Protein AF-A0A537YCR5-F1 (afdb_monomer_lite)

Sequence (50 aa):
VEVHPSLGFAEGDPVKVLTRRGEATYPALVVGTIRRDTVFIPYHWAGDRE

Secondary structure (DSSP, 8-state):
-EE-GGG-PPTT-EEEEEETTEEEEEE-EE-TTS-TT--B--S-------

Radius of gyration: 11.21 Å; chains: 1; bounding box: 34×17×26 Å

pLDDT: mean 90.25, std 12.87, range [45.91, 98.06]

Structure (mmCIF, N/CA/C/O backbone):
data_AF-A0A537YCR5-F1
#
_entry.id   AF-A0A537YCR5-F1
#
loop_
_atom_site.group_PDB
_atom_site.id
_atom_site.type_symbol
_atom_site.label_atom_id
_atom_site.label_alt_id
_atom_site.label_comp_id
_atom_site.label_asym_id
_atom_site.label_entity_id
_atom_site.label_seq_id
_atom_site.pdbx_PDB_ins_code
_atom_site.Cartn_x
_atom_site.Cartn_y
_atom_site.Cartn_z
_atom_site.occupancy
_atom_site.B_iso_or_equiv
_atom_site.auth_seq_id
_atom_site.auth_comp_id
_atom_site.auth_asym_id
_atom_site.auth_atom_id
_atom_site.pdbx_PDB_model_num
ATOM 1 N N . VAL A 1 1 ? 3.663 1.434 -1.342 1.00 94.56 1 VAL A N 1
ATOM 2 C CA . VAL A 1 1 ? 2.350 1.289 -2.007 1.00 94.56 1 VAL A CA 1
ATOM 3 C C . VAL A 1 1 ? 1.277 1.559 -0.981 1.00 94.56 1 VAL A C 1
ATOM 5 O O . VAL A 1 1 ? 1.310 0.956 0.081 1.00 94.56 1 VAL A O 1
ATOM 8 N N . GLU A 1 2 ? 0.376 2.492 -1.256 1.00 97.06 2 GLU A N 1
ATOM 9 C CA . GLU A 1 2 ? -0.746 2.751 -0.356 1.00 97.06 2 GLU A CA 1
ATOM 10 C C . GLU A 1 2 ? -1.799 1.656 -0.506 1.00 97.06 2 GLU A C 1
ATOM 12 O O . GLU A 1 2 ? -2.210 1.330 -1.627 1.00 97.06 2 GLU A O 1
ATOM 17 N N . VAL A 1 3 ? -2.213 1.088 0.625 1.00 97.38 3 VAL A N 1
ATOM 18 C CA . VAL A 1 3 ? -3.177 -0.012 0.717 1.00 97.38 3 VAL A CA 1
ATOM 19 C C . VAL A 1 3 ? -4.173 0.243 1.846 1.00 97.38 3 VAL A C 1
ATOM 21 O O . VAL A 1 3 ? -3.833 0.809 2.885 1.00 97.38 3 VAL A O 1
ATOM 24 N N . HIS A 1 4 ? -5.418 -0.193 1.655 1.00 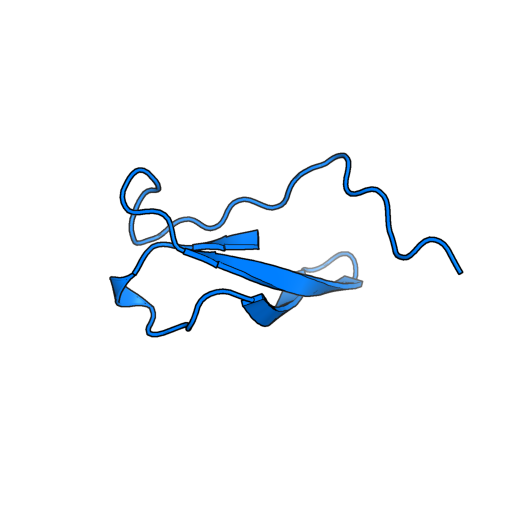98.06 4 HIS A N 1
ATOM 25 C CA . HIS A 1 4 ? -6.435 -0.097 2.698 1.00 98.06 4 HIS A CA 1
ATOM 26 C C . HIS A 1 4 ? -6.216 -1.184 3.780 1.00 98.06 4 HIS A C 1
ATOM 28 O O . HIS A 1 4 ? -5.935 -2.333 3.423 1.00 98.06 4 HIS A O 1
ATOM 34 N N . PRO A 1 5 ? -6.442 -0.897 5.084 1.00 97.56 5 PRO A N 1
ATOM 35 C CA . PRO A 1 5 ? -6.229 -1.849 6.185 1.00 97.56 5 PRO A CA 1
ATOM 36 C C . PRO A 1 5 ? -6.958 -3.194 6.048 1.00 97.56 5 PRO A C 1
ATOM 38 O O . PRO A 1 5 ? -6.517 -4.206 6.582 1.00 97.56 5 PRO A O 1
ATOM 41 N N . SER A 1 6 ? -8.073 -3.238 5.311 1.00 97.44 6 SER A N 1
ATOM 42 C CA . SER A 1 6 ? -8.841 -4.476 5.087 1.00 97.44 6 SER A CA 1
ATOM 43 C C . SER A 1 6 ? -8.104 -5.542 4.276 1.00 97.44 6 SER A C 1
ATOM 45 O O . SER A 1 6 ? -8.603 -6.659 4.191 1.00 97.44 6 SER A O 1
ATOM 47 N N . LEU A 1 7 ? -6.978 -5.207 3.643 1.00 95.94 7 LEU A N 1
ATOM 48 C CA . LEU A 1 7 ? -6.154 -6.172 2.913 1.00 95.94 7 LEU A CA 1
ATOM 49 C C . LEU A 1 7 ? -5.209 -6.964 3.831 1.00 95.94 7 LEU A C 1
ATOM 51 O O . LEU A 1 7 ? -4.625 -7.943 3.381 1.00 95.94 7 LEU A O 1
ATOM 55 N N . GLY A 1 8 ? -5.089 -6.581 5.107 1.00 96.62 8 GLY A N 1
ATOM 56 C CA . GLY A 1 8 ? -4.357 -7.354 6.114 1.00 96.62 8 GLY A CA 1
ATOM 57 C C . GLY A 1 8 ? -2.834 -7.200 6.092 1.00 96.62 8 GLY A C 1
ATOM 58 O O . GLY A 1 8 ? -2.161 -7.947 6.794 1.00 96.62 8 GLY A O 1
ATOM 59 N N . PHE A 1 9 ? -2.293 -6.249 5.326 1.00 97.00 9 PHE A N 1
ATOM 60 C CA . PHE A 1 9 ? -0.874 -5.890 5.386 1.00 97.00 9 PHE A CA 1
ATOM 61 C C . PHE A 1 9 ? -0.548 -5.147 6.682 1.00 97.00 9 PHE A C 1
ATOM 63 O O . PHE A 1 9 ? -1.330 -4.304 7.133 1.00 97.00 9 PHE A O 1
ATOM 70 N N . ALA A 1 10 ? 0.624 -5.423 7.244 1.00 97.94 10 ALA A N 1
ATOM 71 C CA . ALA A 1 10 ? 1.245 -4.565 8.238 1.00 97.94 10 ALA A CA 1
ATOM 72 C C . ALA A 1 10 ? 1.970 -3.391 7.559 1.00 97.94 10 ALA A C 1
ATOM 74 O O . ALA A 1 10 ? 2.345 -3.449 6.387 1.00 97.94 10 ALA A O 1
ATOM 75 N N . GLU A 1 11 ? 2.167 -2.305 8.308 1.00 97.44 11 GLU A N 1
ATOM 76 C CA . GLU A 1 11 ? 2.960 -1.167 7.842 1.00 97.44 11 GLU A CA 1
ATOM 77 C C . GLU A 1 11 ? 4.383 -1.622 7.488 1.00 97.44 11 GLU A C 1
ATOM 79 O O . GLU A 1 11 ? 5.035 -2.311 8.273 1.00 97.44 11 GLU A O 1
ATOM 84 N N . GLY A 1 12 ? 4.864 -1.235 6.307 1.00 96.12 12 GLY A N 1
ATOM 85 C CA . GLY A 1 12 ? 6.190 -1.596 5.812 1.00 96.12 12 GLY A CA 1
ATOM 86 C C . GLY A 1 12 ? 6.306 -2.984 5.179 1.00 96.12 12 GLY A C 1
ATOM 87 O O . GLY A 1 12 ? 7.354 -3.262 4.594 1.00 96.12 12 GLY A O 1
ATOM 88 N N . ASP A 1 13 ? 5.265 -3.827 5.221 1.00 97.69 13 ASP A N 1
ATOM 89 C CA . ASP A 1 13 ? 5.301 -5.153 4.591 1.00 97.69 13 ASP A CA 1
ATOM 90 C C . ASP A 1 13 ? 5.730 -5.058 3.117 1.00 97.69 13 ASP A C 1
ATOM 92 O O . ASP A 1 13 ? 5.270 -4.168 2.394 1.00 97.69 13 ASP A O 1
ATOM 96 N N . PRO A 1 14 ? 6.587 -5.966 2.620 1.00 95.81 14 PRO A N 1
ATOM 97 C CA . PRO A 1 14 ? 6.984 -5.953 1.223 1.00 95.81 14 PRO A CA 1
ATOM 98 C C . PRO A 1 14 ? 5.806 -6.369 0.337 1.00 95.81 14 PRO A C 1
ATOM 100 O O . PRO A 1 14 ? 5.347 -7.511 0.360 1.00 95.81 14 PRO A O 1
ATOM 103 N N . VAL A 1 15 ? 5.344 -5.451 -0.508 1.00 95.44 15 VAL A N 1
ATOM 104 C CA . VAL A 1 15 ? 4.264 -5.694 -1.464 1.00 95.44 15 VAL A CA 1
ATOM 105 C C . VAL A 1 15 ? 4.835 -5.765 -2.869 1.00 95.44 15 VAL A C 1
ATOM 107 O O . VAL A 1 15 ? 5.305 -4.768 -3.423 1.00 95.44 15 VAL A O 1
ATOM 110 N N . LYS A 1 16 ? 4.750 -6.951 -3.473 1.00 95.81 16 LYS A N 1
ATOM 111 C CA . LYS A 1 16 ? 5.085 -7.161 -4.881 1.00 95.81 16 LYS A CA 1
ATOM 112 C C . LYS A 1 16 ? 3.900 -6.772 -5.762 1.00 95.81 16 LYS A C 1
ATOM 114 O O . LYS A 1 16 ? 2.826 -7.362 -5.667 1.00 95.81 16 LYS A O 1
ATOM 119 N N . VAL A 1 17 ? 4.109 -5.814 -6.658 1.00 93.94 17 VAL A N 1
ATOM 120 C CA . VAL A 1 17 ? 3.125 -5.406 -7.661 1.00 93.94 17 VAL A CA 1
ATOM 121 C C . VAL A 1 17 ? 3.520 -5.977 -9.013 1.00 93.94 17 VAL A C 1
ATOM 123 O O . VAL A 1 17 ? 4.611 -5.708 -9.508 1.00 93.94 17 VAL A O 1
ATOM 126 N N . LEU A 1 18 ? 2.611 -6.735 -9.627 1.00 95.94 18 LEU A N 1
ATOM 127 C CA . LEU A 1 18 ? 2.776 -7.281 -10.970 1.00 95.94 18 LEU A CA 1
ATOM 128 C C . LEU A 1 18 ? 1.809 -6.597 -11.934 1.00 95.94 18 LEU A C 1
ATOM 130 O O . LEU A 1 18 ? 0.616 -6.467 -11.666 1.00 95.94 18 LEU A O 1
ATOM 134 N N . THR A 1 19 ? 2.323 -6.183 -13.086 1.00 93.50 19 THR A N 1
ATOM 135 C CA . THR A 1 19 ? 1.531 -5.605 -14.172 1.00 93.50 19 THR A CA 1
ATOM 136 C C . THR A 1 19 ? 1.938 -6.229 -15.503 1.00 93.50 19 THR A C 1
ATOM 138 O O . THR A 1 19 ? 2.958 -6.903 -15.614 1.00 93.50 19 THR A O 1
ATOM 141 N N . ARG A 1 20 ? 1.195 -5.922 -16.572 1.00 97.38 20 ARG A N 1
ATOM 142 C CA . ARG A 1 20 ? 1.587 -6.293 -17.943 1.00 97.38 20 ARG A CA 1
ATOM 143 C C . ARG A 1 20 ? 2.940 -5.711 -18.387 1.00 97.38 20 ARG A C 1
ATOM 145 O O . ARG A 1 20 ? 3.474 -6.168 -19.388 1.00 97.38 20 ARG A O 1
ATOM 152 N N . ARG A 1 21 ? 3.465 -4.685 -17.703 1.00 94.12 21 ARG A N 1
ATOM 153 C CA . ARG A 1 21 ? 4.719 -3.991 -18.057 1.00 94.12 21 ARG A CA 1
ATOM 154 C C . ARG A 1 21 ? 5.921 -4.428 -17.214 1.00 94.12 21 ARG A C 1
ATOM 156 O O . ARG A 1 21 ? 7.008 -3.910 -17.435 1.00 94.12 21 ARG A O 1
ATOM 163 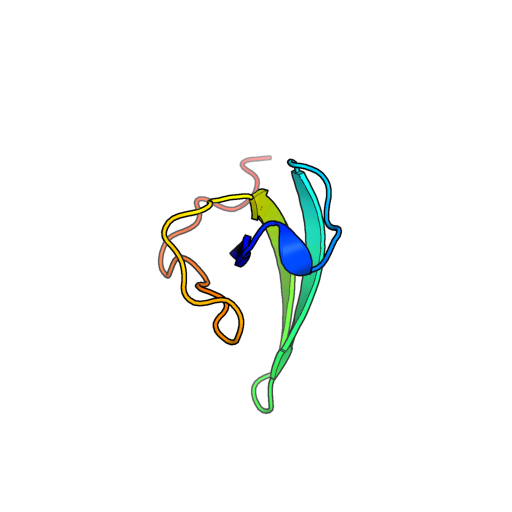N N . GLY A 1 22 ? 5.732 -5.345 -16.266 1.00 93.56 22 GLY A N 1
ATOM 164 C CA . GLY A 1 22 ? 6.778 -5.797 -15.352 1.00 93.56 22 GLY A CA 1
ATOM 165 C C . GLY A 1 22 ? 6.308 -5.841 -13.902 1.00 93.56 22 GLY A C 1
ATOM 166 O O . GLY A 1 22 ? 5.110 -5.735 -13.614 1.00 93.56 22 GLY A O 1
ATOM 167 N N . GLU A 1 23 ? 7.271 -5.986 -12.999 1.00 95.19 23 GLU A N 1
ATOM 168 C CA . GLU A 1 23 ? 7.056 -6.116 -11.561 1.00 95.19 23 GLU A CA 1
ATOM 169 C C . GLU A 1 23 ? 7.996 -5.218 -10.755 1.00 95.19 23 GLU A C 1
ATOM 171 O O . GLU A 1 23 ? 9.087 -4.879 -11.210 1.00 95.19 23 GLU A O 1
ATOM 176 N N . ALA A 1 24 ? 7.560 -4.840 -9.555 1.00 91.25 24 ALA A N 1
ATOM 177 C CA . ALA A 1 24 ? 8.360 -4.108 -8.579 1.00 91.25 24 ALA A CA 1
ATOM 178 C C . ALA A 1 24 ? 7.858 -4.401 -7.157 1.00 91.25 24 ALA A C 1
ATOM 180 O O . ALA A 1 24 ? 6.690 -4.750 -6.970 1.00 91.25 24 ALA A O 1
ATOM 181 N N . THR A 1 25 ? 8.727 -4.237 -6.161 1.00 93.75 25 THR A N 1
ATOM 182 C CA . THR A 1 25 ? 8.386 -4.409 -4.741 1.00 93.75 25 THR A CA 1
ATOM 183 C C . THR A 1 25 ? 8.477 -3.069 -4.026 1.00 93.75 25 THR A C 1
ATOM 185 O O . THR A 1 25 ? 9.457 -2.347 -4.186 1.00 93.75 25 THR A O 1
ATOM 188 N N . TYR A 1 26 ? 7.462 -2.746 -3.227 1.00 92.56 26 TYR A N 1
ATOM 189 C CA . TYR A 1 26 ? 7.392 -1.519 -2.433 1.00 92.56 26 TYR A CA 1
ATOM 190 C C . TYR A 1 26 ? 6.964 -1.846 -1.001 1.00 92.56 26 TYR A C 1
ATOM 192 O O . TYR A 1 26 ? 6.188 -2.784 -0.822 1.00 92.56 26 TYR A O 1
ATOM 200 N N . PRO A 1 27 ? 7.368 -1.059 0.008 1.00 94.75 27 PRO A N 1
ATOM 201 C CA . PRO A 1 27 ? 6.801 -1.190 1.348 1.00 94.75 27 PRO A CA 1
ATOM 202 C C . PRO A 1 27 ? 5.309 -0.826 1.341 1.00 94.75 27 PRO A C 1
ATOM 204 O O . PRO A 1 27 ? 4.893 0.094 0.623 1.00 94.75 27 PRO A O 1
ATOM 207 N N . ALA A 1 28 ? 4.495 -1.530 2.122 1.00 96.38 28 ALA A N 1
ATOM 208 C CA . ALA A 1 28 ? 3.104 -1.180 2.373 1.00 96.38 28 ALA A CA 1
ATOM 209 C C . ALA A 1 28 ? 3.026 0.121 3.180 1.00 96.38 28 ALA A C 1
ATOM 211 O O . ALA A 1 28 ? 3.694 0.263 4.198 1.00 96.38 28 ALA A O 1
ATOM 212 N N . LEU A 1 29 ? 2.188 1.045 2.721 1.00 96.31 29 LEU A N 1
ATOM 213 C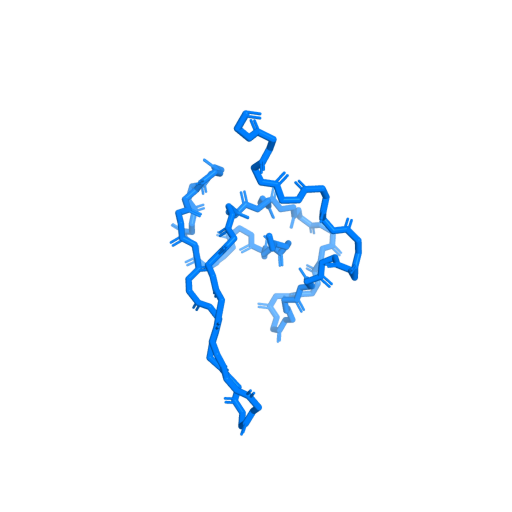 CA . LEU A 1 29 ? 1.760 2.227 3.456 1.00 96.31 29 LEU A CA 1
ATOM 214 C C . LEU A 1 29 ? 0.271 2.038 3.753 1.00 96.31 29 LEU A C 1
ATOM 216 O O . LEU A 1 29 ? -0.570 2.110 2.853 1.00 96.31 29 LEU A O 1
ATOM 220 N N . VAL A 1 30 ? -0.057 1.697 4.993 1.00 97.44 30 VAL A N 1
ATOM 221 C CA . VAL A 1 30 ? -1.402 1.291 5.398 1.00 97.44 30 VAL A CA 1
ATOM 222 C C . VAL A 1 30 ? -2.198 2.530 5.791 1.00 97.44 30 VAL A C 1
ATOM 224 O O . VAL A 1 30 ? -2.013 3.109 6.860 1.00 97.44 30 VAL A O 1
ATOM 227 N N . VAL A 1 31 ? -3.121 2.949 4.922 1.00 97.25 31 VAL A N 1
ATOM 228 C CA . VAL A 1 31 ? -3.883 4.197 5.090 1.00 97.25 31 VAL A CA 1
ATOM 229 C C . VAL A 1 31 ? -5.384 3.959 4.973 1.00 97.25 31 VAL A C 1
ATOM 231 O O . VAL A 1 31 ? -5.866 3.282 4.071 1.00 97.25 31 VAL A O 1
ATOM 234 N N . GLY A 1 32 ? -6.164 4.538 5.888 1.00 97.06 32 GLY A N 1
ATOM 235 C CA . GLY A 1 32 ? -7.627 4.387 5.901 1.00 97.06 32 GLY A CA 1
ATOM 236 C C . GLY A 1 32 ? -8.373 5.251 4.876 1.00 97.06 32 GLY A C 1
ATOM 237 O O . GLY A 1 32 ? -9.577 5.081 4.703 1.00 97.06 32 GLY A O 1
ATOM 238 N N . THR A 1 33 ? -7.688 6.189 4.217 1.00 97.00 33 THR A N 1
ATOM 239 C CA . THR A 1 33 ? -8.281 7.150 3.271 1.00 97.00 33 THR A CA 1
ATOM 240 C C . THR A 1 33 ? -8.381 6.616 1.841 1.00 97.00 33 THR A C 1
ATOM 242 O O . THR A 1 33 ? -9.194 7.123 1.067 1.00 97.00 33 THR A O 1
ATOM 245 N N . ILE A 1 34 ? -7.598 5.594 1.479 1.00 97.06 34 ILE A N 1
ATOM 246 C CA . ILE A 1 34 ? -7.659 4.970 0.153 1.00 97.06 34 ILE A CA 1
ATOM 247 C C . ILE A 1 34 ? -8.892 4.065 0.022 1.00 97.06 34 ILE A C 1
ATOM 249 O O . ILE A 1 34 ? -9.360 3.442 0.979 1.00 97.06 34 ILE A O 1
ATOM 253 N N . ARG A 1 35 ? -9.435 3.974 -1.195 1.00 97.31 35 ARG A N 1
ATOM 254 C CA . ARG A 1 35 ? -10.533 3.058 -1.527 1.00 97.31 35 ARG A CA 1
ATOM 255 C C . ARG A 1 35 ? -10.105 1.601 -1.304 1.00 97.31 35 ARG A C 1
ATOM 257 O O . ARG A 1 35 ? -9.002 1.213 -1.666 1.00 97.31 35 ARG A O 1
ATOM 264 N N . ARG A 1 36 ? -11.004 0.781 -0.744 1.00 96.56 36 ARG A N 1
ATOM 265 C CA . ARG A 1 36 ? -10.726 -0.622 -0.357 1.00 96.56 36 ARG A CA 1
ATOM 266 C C . ARG A 1 36 ? -10.280 -1.529 -1.507 1.00 96.56 36 ARG A C 1
ATOM 268 O O . ARG A 1 36 ? -9.627 -2.535 -1.270 1.00 96.56 36 ARG A O 1
ATOM 275 N N . ASP A 1 37 ? -10.678 -1.187 -2.723 1.00 96.12 37 ASP A N 1
ATOM 276 C CA . ASP A 1 37 ? -10.460 -1.905 -3.979 1.00 96.12 37 ASP A CA 1
ATOM 277 C C . ASP A 1 37 ? -9.385 -1.247 -4.860 1.00 96.12 37 ASP A C 1
ATOM 279 O O . ASP A 1 37 ? -9.235 -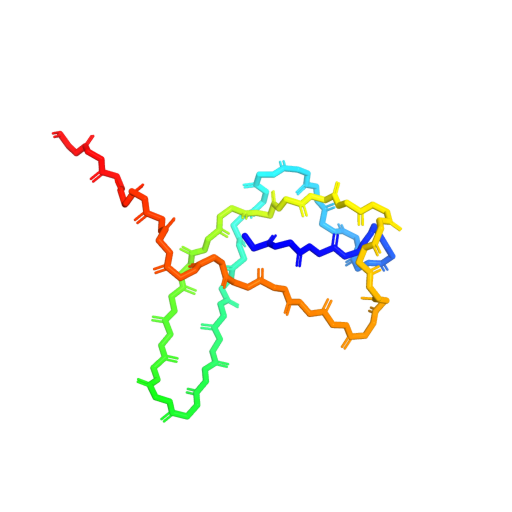1.596 -6.028 1.00 96.12 37 ASP A O 1
ATOM 283 N N . THR A 1 38 ? -8.641 -0.279 -4.318 1.00 95.62 38 THR A N 1
ATOM 284 C CA . THR A 1 38 ? -7.613 0.473 -5.039 1.00 95.62 38 THR A CA 1
ATOM 285 C C . THR A 1 38 ? -6.291 0.414 -4.285 1.00 95.62 38 THR A C 1
ATOM 287 O O . THR A 1 38 ? -6.254 0.505 -3.061 1.00 95.62 38 THR A O 1
ATOM 290 N N . VAL A 1 39 ? -5.195 0.303 -5.032 1.00 95.56 39 VAL A N 1
ATOM 291 C CA . VAL A 1 39 ? -3.838 0.526 -4.52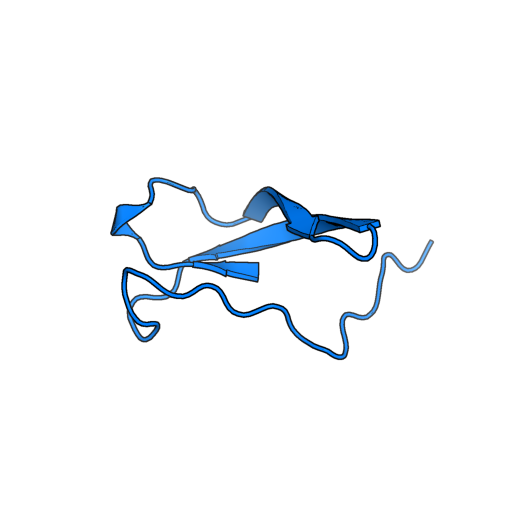4 1.00 95.56 39 VAL A CA 1
ATOM 292 C C . VAL A 1 39 ? -3.231 1.719 -5.246 1.00 95.56 39 VAL A C 1
ATOM 294 O O . VAL A 1 39 ? -3.509 1.932 -6.429 1.00 95.56 39 VAL A O 1
ATOM 297 N N . PHE A 1 40 ? -2.394 2.490 -4.556 1.00 95.44 40 PHE A N 1
ATOM 298 C CA . PHE A 1 40 ? -1.684 3.617 -5.157 1.00 95.44 40 PHE A CA 1
ATOM 299 C C . PHE A 1 40 ? -0.168 3.414 -5.077 1.00 95.44 40 PHE A C 1
ATOM 301 O O . PHE A 1 40 ? 0.396 3.109 -4.024 1.00 95.44 40 PHE A O 1
ATOM 308 N N . ILE A 1 41 ? 0.499 3.556 -6.223 1.00 91.81 41 ILE A N 1
ATOM 309 C CA . ILE A 1 41 ? 1.952 3.428 -6.356 1.00 91.81 41 ILE A CA 1
ATOM 310 C C . ILE A 1 41 ? 2.501 4.834 -6.602 1.00 91.81 41 ILE A C 1
ATOM 312 O O . ILE A 1 41 ? 2.141 5.437 -7.617 1.00 91.81 41 ILE A O 1
ATOM 316 N N . PRO A 1 42 ? 3.352 5.376 -5.712 1.00 81.69 42 PRO A N 1
ATOM 317 C CA . PRO A 1 42 ? 3.923 6.696 -5.922 1.00 81.69 42 PRO A CA 1
ATOM 318 C C . PRO A 1 42 ? 4.807 6.687 -7.172 1.00 81.69 42 PRO A C 1
ATOM 320 O O . PRO A 1 42 ? 5.651 5.811 -7.350 1.00 81.69 42 PRO A O 1
ATOM 323 N N . TYR A 1 43 ? 4.618 7.684 -8.037 1.00 73.56 43 TYR A N 1
ATOM 324 C CA . TYR A 1 43 ? 5.391 7.828 -9.276 1.00 73.56 43 TYR A CA 1
ATOM 325 C C . TYR A 1 43 ? 6.866 8.171 -9.004 1.00 73.56 43 TYR A C 1
ATOM 327 O O . TYR A 1 43 ? 7.758 7.774 -9.750 1.00 73.56 43 TYR A O 1
ATOM 335 N N . HIS A 1 44 ? 7.121 8.884 -7.905 1.00 72.81 44 HIS A N 1
ATOM 336 C CA . HIS A 1 44 ? 8.456 9.212 -7.425 1.00 72.81 44 HIS A CA 1
ATOM 337 C C . HIS A 1 44 ? 8.663 8.566 -6.066 1.00 72.81 44 HIS A C 1
ATOM 339 O O . HIS A 1 44 ? 8.292 9.112 -5.030 1.00 72.81 44 HIS A O 1
ATOM 345 N N . TRP A 1 45 ? 9.256 7.383 -6.085 1.00 67.62 45 TRP A N 1
ATOM 346 C CA . TRP A 1 45 ? 9.921 6.845 -4.915 1.00 67.62 45 TRP A CA 1
ATOM 347 C C . TRP A 1 45 ? 11.411 7.102 -5.106 1.00 67.62 45 TRP A C 1
ATOM 349 O O . TRP A 1 45 ? 11.971 6.709 -6.133 1.00 67.62 45 TRP A O 1
ATOM 359 N N . ALA A 1 46 ? 12.046 7.790 -4.156 1.00 64.94 46 ALA A N 1
ATOM 360 C CA . ALA A 1 46 ? 13.492 7.708 -4.050 1.00 64.94 46 ALA A CA 1
ATOM 361 C C . ALA A 1 46 ? 13.765 6.243 -3.708 1.00 64.94 46 ALA A C 1
ATOM 363 O O . ALA A 1 46 ? 13.527 5.828 -2.578 1.00 64.94 46 ALA A O 1
ATOM 364 N N . GLY A 1 47 ? 14.130 5.438 -4.711 1.00 63.59 47 GLY A N 1
ATOM 365 C CA . GLY A 1 47 ? 14.614 4.080 -4.477 1.00 63.59 47 GLY A CA 1
ATOM 366 C C . GLY A 1 47 ? 15.717 4.085 -3.423 1.00 63.59 47 GLY A C 1
ATOM 367 O O . GLY A 1 47 ? 16.224 5.156 -3.073 1.00 63.59 47 GLY A O 1
ATOM 368 N N . ASP A 1 48 ? 16.073 2.902 -2.922 1.00 58.09 48 ASP A N 1
ATOM 369 C CA . ASP A 1 48 ? 17.199 2.767 -1.999 1.00 58.09 48 ASP A CA 1
ATOM 370 C C . ASP A 1 48 ? 18.375 3.616 -2.495 1.00 58.09 48 ASP A C 1
ATOM 372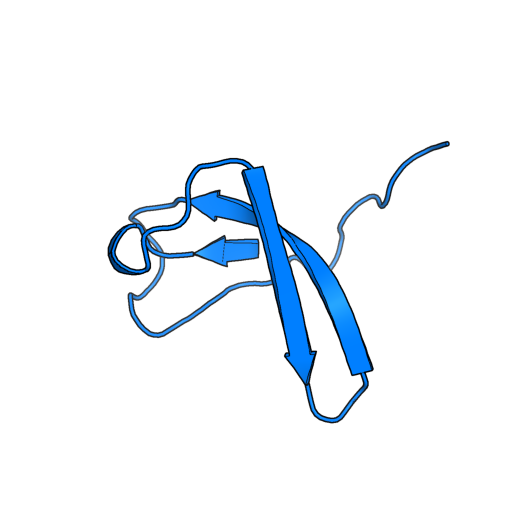 O O . ASP A 1 48 ? 18.873 3.447 -3.611 1.00 58.09 48 ASP A O 1
ATOM 376 N N . ARG A 1 49 ? 18.756 4.601 -1.679 1.00 53.56 49 ARG A N 1
ATOM 377 C CA . ARG A 1 49 ? 20.093 5.167 -1.752 1.00 53.56 49 ARG A CA 1
ATOM 378 C C . ARG A 1 49 ? 20.981 4.138 -1.072 1.00 53.56 49 ARG A C 1
ATOM 380 O O . ARG A 1 49 ? 20.954 4.057 0.154 1.00 53.56 49 ARG A O 1
ATOM 387 N N . GLU A 1 50 ? 21.698 3.353 -1.868 1.00 45.91 50 GLU A N 1
ATOM 388 C CA . GLU A 1 50 ? 22.946 2.735 -1.403 1.00 45.91 50 GLU A CA 1
ATOM 389 C C . GLU A 1 50 ? 23.958 3.818 -1.000 1.00 45.91 50 GLU A C 1
ATOM 391 O O . GLU A 1 50 ? 24.013 4.876 -1.681 1.00 45.91 50 GLU A O 1
#

Foldseek 3Di:
DEAECVVPDDFQPWDWDDDPVGIDTDGYDYDNPDDNPDDDDDPDDPPDDD